Protein AF-A0A840NZR5-F1 (afdb_monomer)

Mean predicted aligned error: 13.44 Å

Secondary structure (DSSP, 8-state):
------------------S-------S------TT-EEEE---SSS-TTGGGGHHHHTT-EEEEEEEEGGGTEEEEEE---HHHHHHHTSSEEEEEGGGEEE----

Sequence (106 aa):
MTEAKADGVVSHQEGSQAGRSASLGAPGLGTPGAGDAVVVVRLLHSHSRLHMYADVLLGMTGRVERLMRGGHYALVSLNAGDAERRILGGARLVLHVEDLRVRKLP

Nearest PDB structures (foldseek):
  2xhc-assembly1_A  TM=7.904E-01  e=1.023E-01  Thermotoga maritima
  2k4y-assembly1_A  TM=5.569E-01  e=2.785E-02  Clostridium acetobutylicum
  2k5l-assembly1_A  TM=5.648E-01  e=6.633E-02  Acetivibrio thermocellus ATCC 27405
  8cvm-assembly1_t  TM=6.361E-01  e=7.436E-01  Cutibacterium acnes
  3gq4-assembly1_A  TM=3.207E-01  e=1.299E+00  Geobacillus stearothermophilus

Solvent-accessible surface area (backbone atoms only — not comparable to full-atom values): 6752 Å² total; per-residue (Å²): 135,88,85,84,82,82,89,81,89,80,89,88,88,85,78,89,84,90,80,82,78,72,86,73,72,89,77,86,79,63,81,74,46,63,70,34,39,29,30,29,76,52,58,86,77,34,57,87,72,56,49,81,43,39,86,74,45,49,69,38,40,33,32,26,68,38,66,35,84,95,59,55,28,27,38,29,41,41,76,57,55,75,71,54,22,64,74,67,77,42,44,71,43,74,37,28,42,87,24,44,40,61,49,83,76,132

Foldseek 3Di:
DDDDDDDDDDDDDDDDDDDDPPDPDDDDQPQAAAFFKKAQAAQPPFDPVCNVCRVVRHRWIWGFHHAPDVRQKTFTQTPDDPVSCVVVVHRTDIGGSVRMTGDPDD

Structure (mmCIF, N/CA/C/O backbone):
data_AF-A0A840NZR5-F1
#
_entry.id   AF-A0A840NZR5-F1
#
loop_
_atom_site.group_PDB
_atom_site.id
_atom_site.type_symbol
_atom_site.label_atom_id
_atom_site.label_alt_id
_atom_site.label_comp_id
_atom_site.label_asym_id
_atom_site.label_entity_id
_atom_site.label_seq_id
_atom_site.pdbx_PDB_ins_code
_atom_site.Cartn_x
_atom_site.Cartn_y
_atom_site.Cartn_z
_atom_site.occupancy
_atom_site.B_iso_or_equiv
_atom_site.auth_seq_id
_atom_site.auth_comp_id
_atom_site.auth_asym_id
_atom_site.auth_atom_id
_atom_site.pdbx_PDB_model_num
ATOM 1 N N . MET A 1 1 ? -33.299 47.501 -35.644 1.00 39.50 1 MET A N 1
ATOM 2 C CA . MET A 1 1 ? -33.364 47.162 -34.207 1.00 39.50 1 MET A CA 1
ATOM 3 C C . MET A 1 1 ? -32.265 46.154 -33.937 1.00 39.50 1 MET A C 1
ATOM 5 O O . MET A 1 1 ? -32.040 45.289 -34.767 1.00 39.50 1 MET A O 1
ATOM 9 N N . THR A 1 2 ? -31.504 46.397 -32.881 1.00 38.19 2 THR A N 1
ATOM 10 C CA . THR A 1 2 ? -30.129 45.945 -32.639 1.00 38.19 2 THR A CA 1
ATOM 11 C C . THR A 1 2 ? -30.041 44.451 -32.315 1.00 38.19 2 THR A C 1
ATOM 13 O O . THR A 1 2 ? -30.621 44.02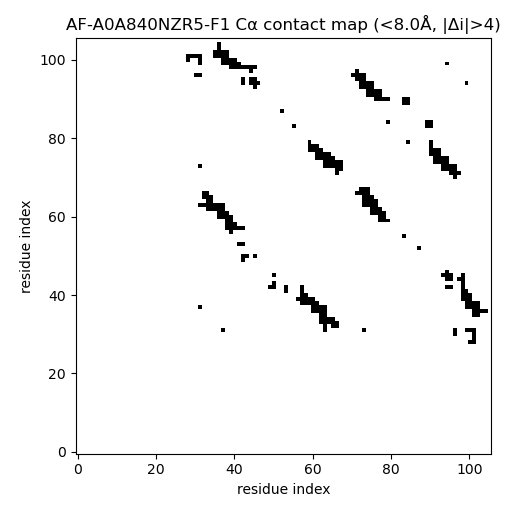0 -31.324 1.00 38.19 2 THR A O 1
ATOM 16 N N . GLU A 1 3 ? -29.271 43.679 -33.086 1.00 38.34 3 GLU A N 1
ATOM 17 C CA . GLU A 1 3 ? -28.753 42.383 -32.637 1.00 38.34 3 GLU A CA 1
ATOM 18 C C . GLU A 1 3 ? -27.317 42.572 -32.149 1.00 38.34 3 GLU A C 1
ATOM 20 O O . GLU A 1 3 ? -26.411 42.893 -32.913 1.00 38.34 3 GLU A O 1
ATOM 25 N N . ALA A 1 4 ? -27.128 42.386 -30.846 1.00 44.94 4 ALA A N 1
ATOM 26 C CA . ALA A 1 4 ? -25.843 42.063 -30.258 1.00 44.94 4 ALA A CA 1
ATOM 27 C C . ALA A 1 4 ? -25.889 40.576 -29.897 1.00 44.94 4 ALA A C 1
ATOM 29 O O . ALA A 1 4 ? -26.761 40.159 -29.131 1.00 44.94 4 ALA A O 1
ATOM 30 N N . LYS A 1 5 ? -24.955 39.772 -30.409 1.00 41.81 5 LYS A N 1
ATOM 31 C CA . LYS A 1 5 ? -24.664 38.471 -29.806 1.00 41.81 5 LYS A CA 1
ATOM 32 C C . LYS A 1 5 ? -23.175 38.176 -29.899 1.00 41.81 5 LYS A C 1
ATOM 34 O O . LYS A 1 5 ? -22.576 38.248 -30.964 1.00 41.81 5 LYS A O 1
ATOM 39 N N . ALA A 1 6 ? -22.622 37.957 -28.716 1.00 45.09 6 ALA A N 1
ATOM 40 C CA . ALA A 1 6 ? -21.213 37.864 -28.406 1.00 45.09 6 ALA A CA 1
ATOM 41 C C . ALA A 1 6 ? -20.546 36.596 -28.957 1.00 45.09 6 ALA A C 1
ATOM 43 O O . ALA A 1 6 ? -21.177 35.544 -29.072 1.00 45.09 6 ALA A O 1
ATOM 44 N N . ASP A 1 7 ? -19.247 36.744 -29.209 1.00 46.00 7 ASP A N 1
ATOM 45 C CA . ASP A 1 7 ? -18.232 35.701 -29.344 1.00 46.00 7 ASP A CA 1
ATOM 46 C C . ASP A 1 7 ? -18.264 34.663 -28.212 1.00 46.00 7 ASP A C 1
ATOM 48 O O . ASP A 1 7 ? -18.528 34.982 -27.050 1.00 46.00 7 ASP A O 1
ATOM 52 N N . GLY A 1 8 ? -17.893 33.426 -28.547 1.00 39.19 8 GLY A N 1
ATOM 53 C CA . GLY A 1 8 ? -17.692 32.351 -27.579 1.00 39.19 8 GLY A CA 1
ATOM 54 C C . GLY A 1 8 ? -17.275 31.038 -28.235 1.00 39.19 8 GLY A C 1
ATOM 55 O O . GLY A 1 8 ? -18.103 30.171 -28.491 1.00 39.19 8 GLY A O 1
ATOM 56 N N . VAL A 1 9 ? -15.978 30.913 -28.514 1.00 46.31 9 VAL A N 1
ATOM 57 C CA . VAL A 1 9 ? -15.282 29.693 -2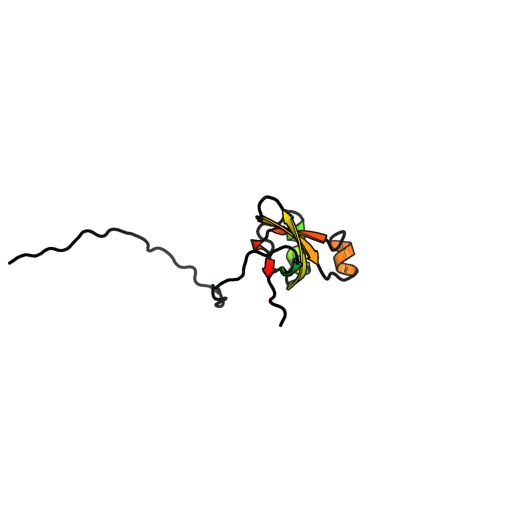8.959 1.00 46.31 9 VAL A CA 1
ATOM 58 C C . VAL A 1 9 ? -15.363 28.596 -27.882 1.00 46.31 9 VAL A C 1
ATOM 60 O O . VAL A 1 9 ? -15.335 28.919 -26.697 1.00 46.31 9 VAL A O 1
ATOM 63 N N . VAL A 1 10 ? -15.411 27.315 -28.285 1.00 36.84 10 VAL A N 1
ATOM 64 C CA . VAL A 1 10 ? -14.471 26.228 -27.897 1.00 36.84 10 VAL A CA 1
ATOM 65 C C . VAL A 1 10 ? -15.003 24.861 -28.368 1.00 36.84 10 VAL A C 1
ATOM 67 O O . VAL A 1 10 ? -16.085 24.419 -27.989 1.00 36.84 10 VAL A O 1
ATOM 70 N N . SER A 1 11 ? -14.196 24.205 -29.212 1.00 43.19 11 SER A N 1
ATOM 71 C CA . SER A 1 11 ? -14.266 22.789 -29.600 1.00 43.19 11 SER A CA 1
ATOM 72 C C . SER A 1 11 ? -14.247 21.867 -28.390 1.00 43.19 11 SER A C 1
ATOM 74 O O . SER A 1 11 ? -13.565 22.197 -27.440 1.00 43.19 11 SER A O 1
ATOM 76 N N . HIS A 1 12 ? -14.877 20.693 -28.469 1.00 41.03 12 HIS A N 1
ATOM 77 C CA . HIS A 1 12 ? -14.331 19.390 -28.041 1.00 41.03 12 HIS A CA 1
ATOM 78 C C . HIS A 1 12 ? -15.427 18.333 -28.236 1.00 41.03 12 HIS A C 1
ATOM 80 O O . HIS A 1 12 ? -16.297 18.168 -27.384 1.00 41.03 12 HIS A O 1
ATOM 86 N N . GLN A 1 13 ? -15.395 17.599 -29.349 1.00 43.28 13 GLN A N 1
ATOM 87 C CA . GLN A 1 13 ? -16.196 16.385 -29.480 1.00 43.28 13 GLN A CA 1
ATOM 88 C C . GLN A 1 13 ? -15.527 15.415 -30.452 1.00 43.28 13 GLN A C 1
ATOM 90 O O . GLN A 1 13 ? -15.557 15.642 -31.650 1.00 43.28 13 GLN A O 1
ATOM 95 N N . GLU A 1 14 ? -14.881 14.392 -29.892 1.00 42.59 14 GLU A N 1
ATOM 96 C CA . GLU A 1 14 ? -14.624 13.044 -30.429 1.00 42.59 14 GLU A CA 1
ATOM 97 C C . GLU A 1 14 ? -13.603 12.386 -29.476 1.00 42.59 14 GLU A C 1
ATOM 99 O O . GLU A 1 14 ? -12.604 12.998 -29.123 1.00 42.59 14 GLU A O 1
ATOM 104 N N . GLY A 1 15 ? -13.780 11.189 -28.930 1.00 33.53 15 GLY A N 1
ATOM 105 C CA . GLY A 1 15 ? -14.798 10.180 -29.138 1.00 33.53 15 GLY A CA 1
ATOM 106 C C . GLY A 1 15 ? -14.763 9.154 -27.999 1.00 33.53 15 GLY A C 1
ATOM 107 O O . GLY A 1 15 ? -13.759 8.951 -27.321 1.00 33.53 15 GLY A O 1
ATOM 108 N N . SER A 1 16 ? -15.932 8.565 -27.787 1.00 45.38 16 SER A N 1
ATOM 109 C CA . SER A 1 16 ? -16.257 7.306 -27.122 1.00 45.38 16 SER A CA 1
ATOM 110 C C . SER A 1 16 ? -15.113 6.365 -26.718 1.00 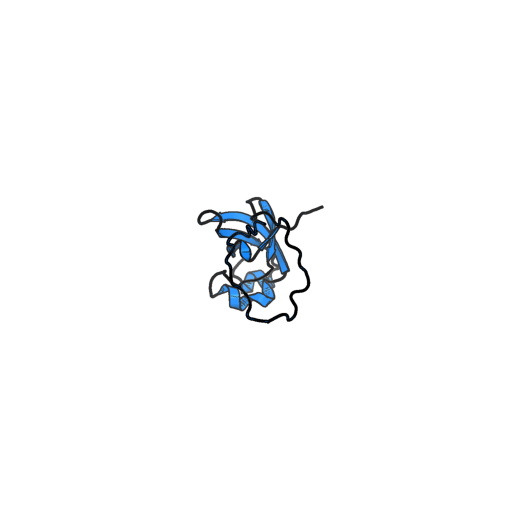45.38 16 SER A C 1
ATOM 112 O O . SER A 1 16 ? -14.511 5.714 -27.564 1.00 45.38 16 SER A O 1
ATOM 114 N N . GLN A 1 17 ? -15.011 6.101 -25.411 1.00 38.41 17 GLN A N 1
ATOM 115 C CA . GLN A 1 17 ? -14.885 4.729 -24.904 1.00 38.41 17 GLN A CA 1
ATOM 116 C C . GLN A 1 17 ? -15.502 4.623 -23.500 1.00 38.41 17 GLN A C 1
ATOM 118 O O . GLN A 1 17 ? -14.825 4.542 -22.479 1.00 38.41 17 GLN A O 1
ATOM 123 N N . ALA A 1 18 ? -16.835 4.638 -23.449 1.00 45.38 18 ALA A N 1
ATOM 124 C CA . ALA A 1 18 ? -17.572 4.198 -22.275 1.00 45.38 18 ALA A CA 1
ATOM 125 C C . ALA A 1 18 ? -17.562 2.664 -22.243 1.00 45.38 18 ALA A C 1
ATOM 127 O O . ALA A 1 18 ? -18.133 2.008 -23.110 1.00 45.38 18 ALA A O 1
ATOM 128 N N . GLY A 1 19 ? -16.908 2.087 -21.240 1.00 36.97 19 GLY A N 1
ATOM 129 C CA . GLY A 1 19 ? -16.890 0.643 -21.049 1.00 36.97 19 GLY A CA 1
ATOM 130 C C . GLY A 1 19 ? -16.374 0.267 -19.670 1.00 36.97 19 GLY A C 1
ATOM 131 O O . GLY A 1 19 ? -15.232 -0.149 -19.541 1.00 36.97 19 GLY A O 1
ATOM 132 N N . ARG A 1 20 ? -17.246 0.377 -18.656 1.00 36.19 20 ARG A N 1
ATOM 133 C CA . ARG A 1 20 ? -17.041 -0.064 -17.257 1.00 36.19 20 ARG A CA 1
ATOM 134 C C . ARG A 1 20 ? -16.169 0.829 -16.367 1.00 36.19 20 ARG A C 1
ATOM 136 O O . ARG A 1 20 ? -15.391 0.341 -15.557 1.00 36.19 20 ARG A O 1
ATOM 143 N N . SER A 1 21 ? -16.394 2.136 -16.391 1.00 36.53 21 SER A N 1
ATOM 144 C CA . SER A 1 21 ? -16.150 2.950 -15.196 1.00 36.53 21 SER A CA 1
ATOM 145 C C . SER A 1 21 ? -17.406 2.885 -14.339 1.00 36.53 21 SER A C 1
ATOM 147 O O . SE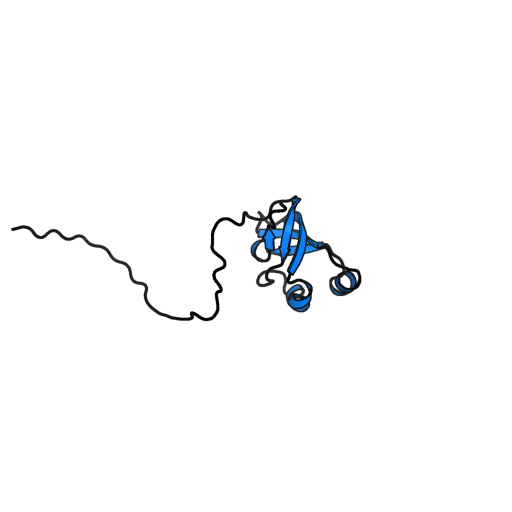R A 1 21 ? -18.297 3.720 -14.458 1.00 36.53 21 SER A O 1
ATOM 149 N N . ALA A 1 22 ? -17.516 1.834 -13.521 1.00 35.41 22 ALA A N 1
ATOM 150 C CA . ALA A 1 22 ? -18.455 1.857 -12.412 1.00 35.41 22 ALA A CA 1
ATOM 151 C C . ALA A 1 22 ? -18.138 3.109 -11.591 1.00 35.41 22 ALA A C 1
ATOM 153 O O . ALA A 1 22 ? -17.002 3.296 -11.152 1.00 35.41 22 ALA A O 1
ATOM 154 N N . SER A 1 23 ? -19.132 3.981 -11.489 1.00 38.62 23 SER A N 1
ATOM 155 C CA . SER A 1 23 ? -19.139 5.259 -10.799 1.00 38.62 23 SER A CA 1
ATOM 156 C C . SER A 1 23 ? -18.465 5.180 -9.426 1.00 38.62 23 SER A C 1
ATOM 158 O O . SER A 1 23 ? -19.106 4.932 -8.411 1.00 38.62 23 SER A O 1
ATOM 160 N N . LEU A 1 24 ? -17.156 5.412 -9.377 1.00 36.97 24 LEU A N 1
ATOM 161 C CA . LEU A 1 24 ? -16.447 5.778 -8.160 1.00 36.97 24 LEU A CA 1
ATOM 162 C C . LEU A 1 24 ? -16.384 7.295 -8.189 1.00 36.97 24 LEU A C 1
ATOM 164 O O . LEU A 1 24 ? -15.485 7.871 -8.797 1.00 36.97 24 LEU A O 1
ATOM 168 N N . GLY A 1 25 ? -17.417 7.914 -7.618 1.00 31.30 25 GLY A N 1
ATOM 169 C CA . GLY A 1 25 ? -17.554 9.360 -7.561 1.00 31.30 25 GLY A CA 1
ATOM 170 C C . GLY A 1 25 ? -16.256 10.023 -7.110 1.00 31.30 25 GLY A C 1
ATOM 171 O O . GLY A 1 25 ? -15.680 9.659 -6.086 1.00 31.30 25 GLY A O 1
ATOM 172 N N . ALA A 1 26 ? -15.811 11.018 -7.871 1.00 51.12 26 ALA A N 1
ATOM 173 C CA . ALA A 1 26 ? -15.011 12.083 -7.296 1.00 51.12 26 ALA A CA 1
ATOM 174 C C . ALA A 1 26 ? -15.946 12.831 -6.334 1.00 51.12 26 ALA A C 1
ATOM 176 O O . ALA A 1 26 ? -16.952 13.387 -6.780 1.00 51.12 26 ALA A O 1
ATOM 177 N N . PRO A 1 27 ? -15.713 12.727 -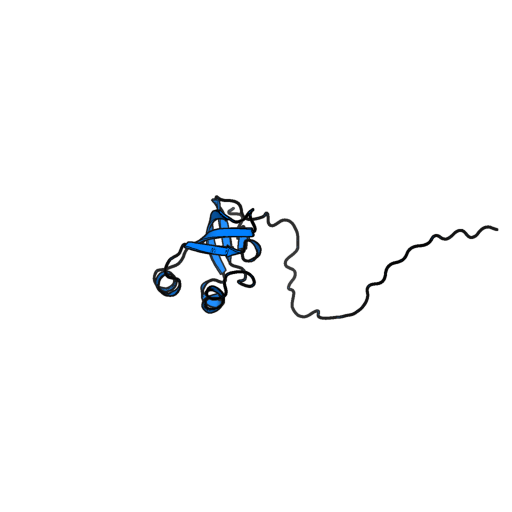5.015 1.00 36.41 27 PRO A N 1
ATOM 178 C CA . PRO A 1 27 ? -15.071 13.855 -4.343 1.00 36.41 27 PRO A CA 1
ATOM 179 C C . PRO A 1 27 ? -14.164 13.447 -3.158 1.00 36.41 27 PRO A C 1
ATOM 181 O O . PRO A 1 27 ? -14.574 12.735 -2.246 1.00 36.41 27 PRO A O 1
ATOM 184 N N . GLY A 1 28 ? -12.935 13.976 -3.121 1.00 40.00 28 GLY A N 1
ATOM 185 C CA . GLY A 1 28 ? -12.188 14.171 -1.868 1.00 40.00 28 GLY A CA 1
ATOM 186 C C . GLY A 1 28 ? -11.586 12.934 -1.188 1.00 40.00 28 GLY A C 1
ATOM 187 O O . GLY A 1 28 ? -11.807 12.716 0.003 1.00 40.00 28 GLY A O 1
ATOM 188 N N . LEU A 1 29 ? -10.764 12.153 -1.890 1.00 45.69 29 LEU A N 1
ATOM 189 C CA . LEU A 1 29 ? -9.783 11.284 -1.231 1.00 45.69 29 LEU A CA 1
ATOM 190 C C . LEU A 1 29 ? -8.500 12.100 -1.079 1.00 45.69 29 LEU A C 1
ATOM 192 O O . LEU A 1 29 ? -7.764 12.268 -2.047 1.00 45.69 29 LEU A O 1
ATOM 196 N N . GLY A 1 30 ? -8.298 12.687 0.103 1.00 53.97 30 GLY A N 1
ATOM 197 C CA . GLY A 1 30 ? -7.104 13.477 0.400 1.00 53.97 30 GLY A CA 1
ATOM 198 C C . GLY A 1 30 ? -5.836 12.697 0.067 1.00 53.97 30 GLY A C 1
ATOM 199 O O . GLY A 1 30 ? -5.807 11.474 0.215 1.00 53.97 30 GLY A O 1
ATOM 200 N N . THR A 1 31 ? -4.814 13.401 -0.415 1.00 68.38 31 THR A N 1
ATOM 201 C CA . THR A 1 31 ? -3.471 12.855 -0.613 1.00 68.38 31 THR A CA 1
ATOM 202 C C . THR A 1 31 ? -3.056 12.128 0.670 1.00 68.38 31 THR A C 1
ATOM 204 O O . THR A 1 31 ? -3.012 12.792 1.707 1.00 68.38 31 THR A O 1
ATOM 207 N N . PRO A 1 32 ? -2.803 10.803 0.638 1.00 75.50 32 PRO A N 1
ATOM 208 C CA . PRO A 1 32 ? -2.353 10.058 1.802 1.00 75.50 32 PRO A CA 1
ATOM 209 C C . PRO A 1 32 ? -1.255 10.804 2.558 1.00 75.50 32 PRO A C 1
ATOM 211 O O . PRO A 1 32 ? -0.223 11.138 1.985 1.00 75.50 32 PRO A O 1
ATOM 214 N N . GLY A 1 33 ? -1.494 11.086 3.832 1.00 82.88 33 GLY A N 1
ATOM 215 C CA . GLY A 1 33 ? -0.541 11.663 4.766 1.00 82.88 33 GLY A CA 1
ATOM 216 C C . GLY A 1 33 ? 0.187 10.585 5.562 1.00 82.88 33 GLY A C 1
ATOM 217 O O . GLY A 1 33 ? -0.239 9.434 5.633 1.00 82.88 33 GLY A O 1
ATOM 218 N N . ALA A 1 34 ? 1.302 10.950 6.196 1.00 85.31 34 ALA A N 1
ATOM 219 C CA . ALA A 1 34 ? 1.955 10.055 7.148 1.00 85.31 34 ALA A CA 1
ATOM 220 C C . ALA A 1 34 ? 0.997 9.715 8.304 1.00 85.31 34 ALA A C 1
ATOM 222 O O . ALA A 1 34 ? 0.409 10.607 8.908 1.00 85.31 34 ALA A O 1
ATOM 223 N N . GLY A 1 35 ? 0.858 8.427 8.613 1.00 87.19 35 GLY A N 1
ATOM 224 C CA . GLY A 1 35 ? -0.080 7.908 9.609 1.00 87.19 35 GLY A CA 1
ATOM 225 C C . GLY A 1 35 ? -1.414 7.427 9.035 1.00 87.19 35 GLY A C 1
ATOM 226 O O . GLY A 1 35 ? -2.105 6.658 9.712 1.00 87.19 35 GLY A O 1
ATOM 227 N N . ASP A 1 36 ? -1.748 7.785 7.793 1.00 89.56 36 ASP A N 1
ATOM 228 C CA . ASP A 1 36 ? -3.021 7.401 7.187 1.00 89.56 36 ASP A CA 1
ATOM 229 C C . ASP A 1 36 ? -3.090 5.900 6.919 1.00 89.56 36 ASP A C 1
ATOM 231 O O . ASP A 1 36 ? -2.156 5.285 6.391 1.00 89.56 36 ASP A O 1
ATOM 235 N N . ALA A 1 37 ? -4.236 5.307 7.253 1.00 91.38 37 ALA A N 1
ATOM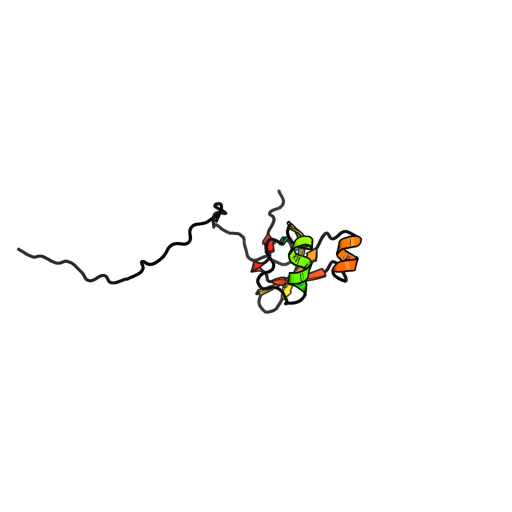 236 C CA . ALA A 1 37 ? -4.574 3.968 6.803 1.00 91.38 37 ALA A CA 1
ATOM 237 C C . ALA A 1 37 ? -4.905 4.014 5.308 1.00 91.38 37 ALA A C 1
ATOM 239 O O . ALA A 1 37 ? -5.708 4.834 4.866 1.00 91.38 37 ALA A O 1
ATOM 240 N N . VAL A 1 38 ? -4.306 3.121 4.527 1.00 91.69 38 VAL A N 1
ATOM 241 C CA . VAL A 1 38 ? -4.457 3.084 3.069 1.00 91.69 38 VAL A CA 1
ATOM 242 C C . VAL A 1 38 ? -4.789 1.687 2.571 1.00 91.69 38 VAL A C 1
ATOM 244 O O . VAL A 1 38 ? -4.546 0.688 3.248 1.00 91.69 38 VAL A O 1
ATOM 247 N N . VAL A 1 39 ? -5.339 1.628 1.366 1.00 91.81 39 VAL A N 1
ATOM 248 C CA . VAL A 1 39 ? -5.494 0.415 0.568 1.00 91.81 39 VAL A CA 1
ATOM 249 C C . VAL A 1 39 ? -4.849 0.629 -0.798 1.00 91.81 39 VAL A C 1
ATOM 251 O O . VAL A 1 39 ? -4.978 1.705 -1.386 1.00 91.81 39 VAL A O 1
ATOM 254 N N . VAL A 1 40 ? -4.143 -0.382 -1.297 1.00 89.00 40 VAL A N 1
ATOM 255 C CA . VAL A 1 40 ? -3.583 -0.381 -2.652 1.00 89.00 40 VAL A CA 1
ATOM 256 C C . VAL A 1 40 ? -4.713 -0.671 -3.635 1.00 89.00 40 VAL A C 1
ATOM 258 O O . VAL A 1 40 ? -5.391 -1.688 -3.516 1.00 89.00 40 VAL A O 1
ATOM 261 N N . VAL A 1 41 ? -4.947 0.217 -4.598 1.00 88.19 41 VAL A N 1
ATOM 262 C CA . VAL A 1 41 ? -6.083 0.097 -5.538 1.00 88.19 41 VAL A CA 1
ATOM 263 C C . VAL A 1 41 ? -5.671 -0.058 -6.993 1.00 88.19 41 VAL A C 1
ATOM 265 O O . VAL A 1 41 ? -6.519 -0.313 -7.844 1.00 88.19 41 VAL A O 1
ATOM 268 N N . ARG A 1 42 ? -4.386 0.130 -7.288 1.00 86.31 42 ARG A N 1
ATOM 269 C CA . ARG A 1 42 ? -3.756 -0.068 -8.599 1.00 86.31 42 ARG A CA 1
ATOM 270 C C . ARG A 1 42 ? -2.239 -0.028 -8.427 1.00 86.31 42 ARG A C 1
ATOM 272 O O . ARG A 1 42 ? -1.772 0.368 -7.370 1.00 86.31 42 ARG A O 1
ATOM 279 N N . LEU A 1 43 ? -1.484 -0.414 -9.452 1.00 83.19 43 LEU A N 1
ATOM 280 C CA . LEU A 1 43 ? -0.023 -0.265 -9.519 1.00 83.19 43 LEU A CA 1
ATOM 281 C C . LEU A 1 43 ? 0.379 0.210 -10.917 1.00 83.19 43 LEU A C 1
ATOM 283 O O . LEU A 1 43 ? 1.072 -0.493 -11.649 1.00 83.19 43 LEU A O 1
ATOM 287 N N . LEU A 1 44 ? -0.133 1.371 -11.325 1.00 74.12 44 LEU A N 1
ATOM 288 C CA . LEU A 1 44 ? 0.141 1.906 -12.664 1.00 74.12 44 LEU A CA 1
ATOM 289 C C . LEU A 1 44 ? 1.455 2.691 -12.700 1.00 74.12 44 LEU A C 1
ATOM 291 O O . LEU A 1 44 ? 2.130 2.709 -13.725 1.00 74.12 44 LEU A O 1
ATOM 295 N N . HIS A 1 45 ? 1.815 3.326 -11.582 1.00 69.69 45 HIS A N 1
ATOM 296 C CA . HIS A 1 45 ? 2.914 4.296 -11.519 1.00 69.69 45 HIS A CA 1
ATOM 297 C C . HIS A 1 45 ? 4.050 3.872 -10.579 1.00 69.69 45 HIS A C 1
ATOM 299 O O . HIS A 1 45 ? 5.117 4.492 -10.551 1.00 69.69 45 HIS A O 1
ATOM 305 N N . SER A 1 46 ? 3.838 2.819 -9.789 1.00 66.25 46 SER A N 1
ATOM 306 C CA . SER A 1 46 ? 4.870 2.219 -8.945 1.00 66.25 46 SER A CA 1
ATOM 307 C C . SER A 1 46 ? 5.915 1.460 -9.777 1.00 66.25 46 SER A C 1
ATOM 309 O O . SER A 1 46 ? 5.644 1.004 -10.884 1.00 66.25 46 SER A O 1
ATOM 311 N N . HIS A 1 47 ? 7.136 1.344 -9.240 1.00 65.31 47 HIS A N 1
ATOM 312 C CA . HIS A 1 47 ? 8.309 0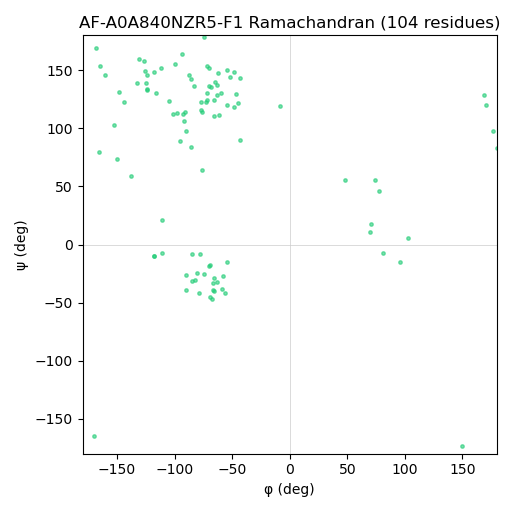.780 -9.921 1.00 65.31 47 HIS A CA 1
ATOM 313 C C . HIS A 1 47 ? 8.020 -0.503 -10.720 1.00 65.31 47 HIS A C 1
ATOM 315 O O . HIS A 1 47 ? 7.329 -1.406 -10.249 1.00 65.31 47 HIS A O 1
ATOM 321 N N . SER A 1 48 ? 8.689 -0.635 -11.867 1.00 59.88 48 SER A N 1
ATOM 322 C CA . SER A 1 48 ? 8.523 -1.714 -12.852 1.00 59.88 48 SER A CA 1
ATOM 323 C C . SER A 1 48 ? 8.668 -3.146 -12.325 1.00 59.88 48 SER A C 1
ATOM 325 O O . SER A 1 48 ? 8.262 -4.078 -12.996 1.00 59.88 48 SER A O 1
ATOM 327 N N . ARG A 1 49 ? 9.213 -3.385 -11.129 1.00 72.81 49 ARG A N 1
ATOM 328 C CA . ARG A 1 49 ? 9.232 -4.744 -10.553 1.00 72.81 49 ARG A CA 1
ATOM 329 C C . ARG A 1 49 ? 8.010 -5.065 -9.696 1.00 72.81 49 ARG A C 1
ATOM 331 O O . ARG A 1 49 ? 7.648 -6.230 -9.596 1.00 72.81 49 ARG A O 1
ATOM 338 N N . LEU A 1 50 ? 7.359 -4.058 -9.111 1.00 76.75 50 LEU A N 1
ATOM 339 C CA . LEU A 1 50 ? 6.181 -4.263 -8.264 1.00 76.75 50 LEU A CA 1
ATOM 340 C C . LEU A 1 50 ? 4.933 -4.598 -9.080 1.00 76.75 50 LEU A C 1
ATOM 342 O O . LEU A 1 50 ? 4.065 -5.300 -8.573 1.00 76.75 50 LEU A O 1
ATOM 346 N N . HIS A 1 51 ? 4.874 -4.188 -10.353 1.00 76.31 51 HIS A N 1
ATOM 347 C CA . HIS A 1 51 ? 3.760 -4.543 -11.236 1.00 76.31 51 HIS A CA 1
ATOM 348 C C . HIS A 1 51 ? 3.580 -6.065 -11.380 1.00 76.31 51 HIS A C 1
ATOM 350 O O . HIS A 1 51 ? 2.475 -6.528 -11.627 1.00 76.31 51 HIS A O 1
ATOM 356 N N . MET A 1 52 ? 4.652 -6.860 -11.211 1.00 81.44 52 MET A N 1
ATOM 357 C CA . MET A 1 52 ? 4.598 -8.326 -11.333 1.00 81.44 52 MET A CA 1
ATOM 358 C C . MET A 1 52 ? 3.829 -8.960 -10.172 1.00 81.44 52 MET A C 1
ATOM 360 O O . MET A 1 52 ? 3.383 -10.095 -10.276 1.00 81.44 52 MET A O 1
ATOM 364 N N . TYR A 1 53 ? 3.664 -8.213 -9.082 1.00 84.69 53 TYR A N 1
ATOM 365 C CA . TYR A 1 53 ? 2.955 -8.626 -7.881 1.00 84.69 53 TYR A CA 1
ATOM 366 C C . TYR A 1 53 ? 1.646 -7.852 -7.710 1.00 84.69 53 TYR A C 1
ATOM 368 O O . TYR A 1 53 ? 1.135 -7.760 -6.596 1.00 84.69 53 TYR A O 1
ATOM 376 N N . ALA A 1 54 ? 1.100 -7.278 -8.789 1.00 83.25 54 ALA A N 1
ATOM 377 C CA . ALA A 1 54 ? -0.135 -6.501 -8.731 1.00 83.25 54 ALA A CA 1
ATOM 378 C C . ALA A 1 54 ? -1.296 -7.296 -8.135 1.00 83.25 54 ALA A C 1
ATOM 380 O O . ALA A 1 54 ? -1.985 -6.771 -7.269 1.00 83.25 54 ALA A O 1
ATOM 381 N N . ASP A 1 55 ? -1.438 -8.567 -8.503 1.00 85.81 55 ASP A N 1
ATOM 382 C CA . ASP A 1 55 ? -2.501 -9.431 -7.978 1.00 85.81 55 ASP A CA 1
ATOM 383 C C . ASP A 1 55 ? -2.355 -9.713 -6.477 1.00 85.81 55 ASP A C 1
ATOM 385 O O . ASP A 1 55 ? -3.347 -9.909 -5.782 1.00 85.81 55 ASP A O 1
ATOM 389 N N . VAL A 1 56 ? -1.121 -9.699 -5.962 1.00 86.88 56 VAL A N 1
ATOM 390 C CA . VAL A 1 56 ? -0.837 -9.870 -4.529 1.00 86.88 56 VAL A CA 1
ATOM 391 C C . VAL A 1 56 ? -1.104 -8.572 -3.773 1.00 86.88 56 VAL A C 1
ATOM 393 O O . VAL A 1 56 ? -1.642 -8.590 -2.673 1.00 86.88 56 VAL A O 1
ATOM 396 N N . LEU A 1 57 ? -0.708 -7.440 -4.357 1.00 87.31 57 LEU A N 1
ATOM 397 C CA . LEU A 1 57 ? -0.730 -6.132 -3.711 1.00 87.31 57 LEU A CA 1
ATOM 398 C C . LEU A 1 57 ? -2.100 -5.459 -3.765 1.00 87.31 57 LEU A C 1
ATOM 400 O O . LEU A 1 57 ? -2.438 -4.693 -2.865 1.00 87.31 57 LEU A O 1
ATOM 404 N N . LEU A 1 58 ? -2.891 -5.712 -4.804 1.00 89.25 58 LEU A N 1
ATOM 405 C CA . LEU A 1 58 ? -4.188 -5.080 -4.995 1.00 89.25 58 LEU A CA 1
ATOM 406 C C . LEU A 1 58 ? -5.155 -5.463 -3.867 1.00 89.25 58 LEU A C 1
ATOM 408 O O . LEU A 1 58 ? -5.350 -6.629 -3.547 1.00 89.25 58 LEU A O 1
ATOM 412 N N . GLY A 1 59 ? -5.777 -4.461 -3.249 1.00 88.56 59 GLY A N 1
ATOM 413 C CA . GLY A 1 59 ? -6.659 -4.644 -2.098 1.00 88.56 59 GLY A CA 1
ATOM 414 C C . GLY A 1 59 ? -5.925 -4.800 -0.763 1.00 88.56 59 GLY A C 1
ATOM 415 O O . GLY A 1 59 ? -6.577 -4.751 0.284 1.00 88.56 59 GLY A O 1
ATOM 416 N N . MET A 1 60 ? -4.589 -4.909 -0.756 1.00 90.69 60 MET A N 1
ATOM 417 C CA . MET A 1 60 ? -3.834 -4.932 0.493 1.00 90.69 60 MET A CA 1
ATOM 418 C C . MET A 1 60 ? -3.997 -3.619 1.242 1.00 90.69 60 MET A C 1
ATOM 420 O O . MET A 1 60 ? -3.940 -2.524 0.678 1.00 90.69 60 MET A O 1
ATOM 424 N N . THR A 1 61 ? -4.176 -3.748 2.550 1.00 92.62 61 THR A N 1
ATOM 425 C CA . THR A 1 61 ? -4.313 -2.612 3.458 1.00 92.62 61 THR A CA 1
ATOM 426 C C . THR A 1 61 ? -2.994 -2.351 4.157 1.00 92.62 61 THR A C 1
ATOM 428 O O . THR A 1 61 ? -2.180 -3.256 4.316 1.00 92.62 61 THR A O 1
ATOM 431 N N . GLY A 1 62 ? -2.776 -1.122 4.595 1.00 92.94 62 GLY A N 1
ATOM 432 C CA . GLY A 1 62 ? -1.562 -0.751 5.298 1.00 92.94 62 GLY A CA 1
ATOM 433 C C . GLY A 1 62 ? -1.653 0.634 5.902 1.00 92.94 62 GLY A C 1
ATOM 434 O O . GLY A 1 62 ? -2.734 1.218 6.011 1.00 92.94 62 GLY A O 1
ATOM 435 N N . ARG A 1 63 ? -0.497 1.168 6.278 1.00 93.62 63 ARG A N 1
ATOM 436 C CA . ARG A 1 63 ? -0.357 2.529 6.784 1.00 93.62 63 ARG A CA 1
ATOM 437 C C . ARG A 1 63 ? 0.797 3.238 6.091 1.00 93.62 63 ARG A C 1
ATOM 439 O O . ARG A 1 63 ? 1.861 2.653 5.890 1.00 93.62 63 ARG A O 1
ATOM 446 N N . VAL A 1 64 ? 0.590 4.505 5.750 1.00 91.81 64 VAL A N 1
ATOM 447 C CA . VAL A 1 64 ? 1.666 5.373 5.266 1.00 91.81 64 VAL A CA 1
ATOM 448 C C . VAL A 1 64 ? 2.582 5.704 6.434 1.00 91.81 64 VAL A C 1
ATOM 450 O O . VAL A 1 64 ? 2.148 6.241 7.448 1.00 91.81 64 VAL A O 1
ATOM 453 N N . GLU A 1 65 ? 3.865 5.416 6.294 1.00 92.38 65 GLU A N 1
ATOM 454 C CA . GLU A 1 65 ? 4.864 5.774 7.298 1.00 92.38 65 GLU A CA 1
ATOM 455 C C . GLU A 1 65 ? 5.455 7.157 7.032 1.00 92.38 65 GLU A C 1
ATOM 457 O O . GLU A 1 65 ? 5.714 7.921 7.961 1.00 92.38 65 GLU A O 1
ATOM 462 N N . ARG A 1 66 ? 5.689 7.484 5.756 1.00 91.44 66 ARG A N 1
ATOM 463 C CA . ARG A 1 66 ? 6.276 8.761 5.344 1.00 91.44 66 ARG A CA 1
ATOM 464 C C . ARG A 1 66 ? 5.991 9.058 3.874 1.00 91.44 66 ARG A C 1
ATOM 466 O O . ARG A 1 66 ? 6.027 8.154 3.043 1.00 91.44 66 ARG A O 1
ATOM 473 N N . LEU A 1 67 ? 5.815 10.339 3.555 1.00 89.06 67 LEU A N 1
ATOM 474 C CA . LEU A 1 67 ? 5.807 10.838 2.180 1.00 89.06 67 LEU A CA 1
ATOM 475 C C . LEU A 1 67 ? 7.216 11.144 1.668 1.00 89.06 67 LEU A C 1
ATOM 477 O O . LEU A 1 67 ? 8.078 11.645 2.387 1.00 89.06 67 LEU A O 1
ATOM 481 N N . MET A 1 68 ? 7.446 10.845 0.399 1.00 85.19 68 MET A N 1
ATOM 482 C CA . MET A 1 68 ? 8.730 10.965 -0.278 1.00 85.19 68 MET A CA 1
ATOM 483 C C . MET A 1 68 ? 8.576 11.800 -1.550 1.00 85.19 68 MET A C 1
ATOM 485 O O . MET A 1 68 ? 7.484 11.908 -2.110 1.00 85.19 68 MET A O 1
ATOM 489 N N . ARG A 1 69 ? 9.693 12.376 -2.018 1.00 83.06 69 ARG A N 1
ATOM 490 C CA . ARG A 1 69 ? 9.780 13.134 -3.281 1.00 83.06 69 ARG A CA 1
ATOM 491 C C . ARG A 1 69 ? 8.648 14.163 -3.433 1.00 83.06 69 ARG A C 1
ATOM 493 O O . ARG A 1 69 ? 7.880 14.097 -4.381 1.00 83.06 69 ARG A O 1
ATOM 500 N N . GLY A 1 70 ? 8.497 15.059 -2.458 1.00 80.00 70 GLY A N 1
ATOM 501 C CA . GLY A 1 70 ? 7.483 16.121 -2.511 1.00 80.00 70 GLY A CA 1
ATOM 502 C C . GLY A 1 70 ? 6.026 15.656 -2.371 1.00 80.00 70 GLY A C 1
ATOM 503 O O . GLY A 1 70 ? 5.131 16.459 -2.591 1.00 80.00 70 GLY A O 1
ATOM 504 N N . GLY A 1 71 ? 5.776 14.393 -2.001 1.00 81.69 71 GLY A N 1
ATOM 505 C CA . GLY A 1 71 ? 4.421 13.863 -1.796 1.00 81.69 71 GLY A CA 1
ATOM 506 C C . GLY A 1 71 ? 3.888 12.995 -2.935 1.00 81.69 71 GLY A C 1
ATOM 507 O O . GLY A 1 71 ? 2.746 12.562 -2.869 1.00 81.69 71 GLY A O 1
ATOM 508 N N . HIS A 1 72 ? 4.700 12.697 -3.952 1.00 85.00 72 HIS A N 1
ATOM 509 C CA . HIS A 1 72 ? 4.301 11.814 -5.056 1.00 85.00 72 HIS A CA 1
ATOM 510 C C . HIS A 1 72 ? 4.408 10.324 -4.712 1.00 85.00 72 HIS A C 1
ATOM 512 O O . HIS A 1 72 ? 3.716 9.490 -5.293 1.00 85.00 72 HIS A O 1
ATOM 518 N N . TYR A 1 73 ? 5.261 9.978 -3.747 1.00 87.75 73 TYR A N 1
ATOM 519 C CA . TYR A 1 73 ? 5.463 8.602 -3.304 1.00 87.75 73 TYR A CA 1
ATOM 520 C C . TYR A 1 73 ? 5.269 8.496 -1.799 1.00 87.75 73 TYR A C 1
ATOM 522 O O . TYR A 1 73 ? 5.573 9.425 -1.052 1.00 87.75 73 TYR A O 1
ATOM 530 N N . ALA A 1 74 ? 4.810 7.338 -1.354 1.00 89.44 74 ALA A N 1
ATOM 531 C CA . ALA A 1 74 ? 4.647 7.005 0.046 1.00 89.44 74 ALA A CA 1
ATOM 532 C C . ALA A 1 74 ? 5.429 5.731 0.356 1.00 89.44 74 ALA A C 1
ATOM 534 O O . ALA A 1 74 ? 5.321 4.736 -0.362 1.00 89.44 74 ALA A O 1
ATOM 535 N N . LEU A 1 75 ? 6.191 5.751 1.449 1.00 92.19 75 LEU A N 1
ATOM 536 C CA . LEU A 1 75 ? 6.615 4.518 2.096 1.00 92.19 75 LEU A CA 1
ATOM 537 C C . LEU A 1 75 ? 5.415 3.984 2.877 1.00 92.19 75 LEU A C 1
ATOM 539 O O . LEU A 1 75 ? 4.935 4.639 3.805 1.00 92.19 75 LEU A O 1
ATOM 543 N N . VAL A 1 76 ? 4.926 2.816 2.483 1.00 91.94 76 VAL A N 1
ATOM 544 C CA . VAL A 1 76 ? 3.749 2.171 3.058 1.00 91.94 76 VAL A CA 1
ATOM 545 C C . VAL A 1 76 ? 4.170 0.868 3.709 1.00 91.94 76 VAL A C 1
ATOM 547 O O . VAL A 1 76 ? 4.844 0.049 3.089 1.00 91.94 76 VAL A O 1
ATOM 550 N N . SER A 1 77 ? 3.738 0.665 4.947 1.00 93.75 77 SER A N 1
ATOM 551 C CA . SER A 1 77 ? 3.797 -0.635 5.605 1.00 93.75 77 SER A CA 1
ATOM 552 C C . SER A 1 77 ? 2.478 -1.357 5.373 1.00 93.75 77 SER A C 1
ATOM 554 O O . SER A 1 77 ? 1.429 -0.901 5.830 1.00 93.75 77 SER A O 1
ATOM 556 N N . LEU A 1 78 ? 2.514 -2.439 4.603 1.00 91.75 78 LEU A N 1
ATOM 557 C CA . LEU A 1 78 ? 1.354 -3.253 4.268 1.00 91.75 78 LEU A CA 1
ATOM 558 C C . LEU A 1 78 ? 1.120 -4.328 5.332 1.00 91.75 78 LEU A C 1
ATOM 560 O O . LEU A 1 78 ? 2.051 -4.923 5.872 1.00 91.75 78 LEU A O 1
ATOM 564 N N . ASN A 1 79 ? -0.146 -4.640 5.578 1.00 90.94 79 ASN A N 1
ATOM 565 C CA . ASN A 1 79 ? -0.587 -5.766 6.395 1.00 90.94 79 ASN A CA 1
ATOM 566 C C . ASN A 1 79 ? -0.442 -7.068 5.593 1.00 90.94 79 ASN A C 1
ATOM 568 O O . ASN A 1 79 ? -1.422 -7.714 5.236 1.00 90.94 79 ASN A O 1
ATOM 572 N N . ALA A 1 80 ? 0.801 -7.402 5.257 1.00 86.94 80 ALA A N 1
ATOM 573 C CA . ALA A 1 80 ? 1.176 -8.607 4.535 1.00 86.94 80 ALA A CA 1
ATOM 574 C C . ALA A 1 80 ? 1.309 -9.795 5.495 1.00 86.94 80 ALA A C 1
ATOM 576 O O . ALA A 1 80 ? 1.927 -9.646 6.561 1.00 86.94 80 ALA A O 1
ATOM 577 N N . GLY A 1 81 ? 0.785 -10.957 5.100 1.00 86.75 81 GLY A N 1
ATOM 578 C CA . GLY A 1 81 ? 1.074 -12.235 5.741 1.00 86.75 81 GLY A CA 1
ATOM 579 C C . GLY A 1 81 ? 2.476 -12.742 5.389 1.00 86.75 81 GLY A C 1
ATOM 580 O O . GLY A 1 81 ? 3.238 -12.105 4.655 1.00 86.75 81 GLY A O 1
ATOM 581 N N . ASP A 1 82 ? 2.857 -13.891 5.945 1.00 85.62 82 ASP A N 1
ATOM 582 C CA . ASP A 1 82 ? 4.215 -14.426 5.783 1.00 85.62 82 ASP A CA 1
ATOM 583 C C . ASP A 1 82 ? 4.526 -14.849 4.341 1.00 85.62 82 ASP A C 1
ATOM 585 O O . ASP A 1 82 ? 5.666 -14.712 3.888 1.00 85.62 82 ASP A O 1
ATOM 589 N N . ALA A 1 83 ? 3.525 -15.333 3.603 1.00 82.38 83 ALA A N 1
ATOM 590 C CA . ALA A 1 83 ? 3.680 -15.719 2.204 1.00 82.38 83 ALA A CA 1
ATOM 591 C C . ALA A 1 83 ? 3.952 -14.493 1.319 1.00 82.38 83 ALA A C 1
ATOM 593 O O . ALA A 1 83 ? 4.911 -14.482 0.547 1.00 82.38 83 ALA A O 1
ATOM 594 N N . GLU A 1 84 ? 3.173 -13.427 1.491 1.00 83.06 84 GLU A N 1
ATOM 595 C CA . GLU A 1 84 ? 3.321 -12.187 0.734 1.00 83.06 84 GLU A CA 1
ATOM 596 C C . GLU A 1 84 ? 4.648 -11.501 1.067 1.00 83.06 84 GLU A C 1
ATOM 598 O O . GLU A 1 84 ? 5.355 -11.052 0.167 1.00 83.06 84 GLU A O 1
ATOM 603 N N . ARG A 1 85 ? 5.057 -11.493 2.343 1.00 85.19 85 ARG A N 1
ATOM 604 C CA . ARG A 1 85 ? 6.359 -10.941 2.759 1.00 85.19 85 ARG A CA 1
ATOM 605 C C . ARG A 1 85 ? 7.535 -11.639 2.084 1.00 85.19 85 ARG A C 1
ATOM 607 O O . ARG A 1 85 ? 8.502 -10.969 1.732 1.00 85.19 85 ARG A O 1
ATOM 614 N N . ARG A 1 86 ? 7.469 -12.960 1.893 1.00 84.19 86 ARG A N 1
ATOM 615 C CA . ARG A 1 86 ? 8.519 -13.721 1.192 1.00 84.19 86 ARG A CA 1
ATOM 616 C C . ARG A 1 86 ? 8.602 -13.352 -0.286 1.00 84.19 86 ARG A C 1
ATOM 618 O O . ARG A 1 86 ? 9.704 -13.231 -0.806 1.00 84.19 86 ARG A O 1
ATOM 625 N N . ILE A 1 87 ? 7.458 -13.140 -0.937 1.00 82.25 87 ILE A N 1
ATOM 626 C CA . ILE A 1 87 ? 7.377 -12.746 -2.353 1.00 82.25 87 ILE A CA 1
ATOM 627 C C . ILE A 1 87 ? 7.899 -11.316 -2.551 1.00 82.25 87 ILE A C 1
ATOM 629 O O . ILE A 1 87 ? 8.678 -11.045 -3.461 1.00 82.25 87 ILE A O 1
ATOM 633 N N . LEU A 1 88 ? 7.486 -10.402 -1.675 1.00 80.81 88 LEU A N 1
ATOM 634 C CA . LEU A 1 88 ? 7.760 -8.969 -1.791 1.00 80.81 88 LEU A CA 1
ATOM 635 C C . LEU A 1 88 ? 9.124 -8.561 -1.204 1.00 80.81 88 LEU A C 1
ATOM 637 O O . LEU A 1 88 ? 9.537 -7.412 -1.356 1.00 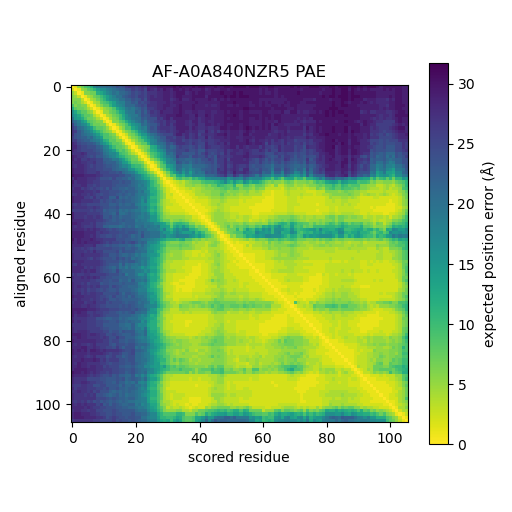80.81 88 LEU A O 1
ATOM 641 N N . GLY A 1 89 ? 9.820 -9.475 -0.517 1.00 81.81 89 GLY A N 1
ATOM 642 C CA . GLY A 1 89 ? 11.051 -9.177 0.223 1.00 81.81 89 GLY A CA 1
ATOM 643 C C . GLY A 1 89 ? 10.820 -8.334 1.486 1.00 81.81 89 GLY A C 1
ATOM 644 O O . GLY A 1 89 ? 11.754 -7.729 2.008 1.00 81.81 89 GLY A O 1
ATOM 645 N N . GLY A 1 90 ? 9.577 -8.267 1.968 1.00 83.81 90 GLY A N 1
ATOM 646 C CA . GLY A 1 90 ? 9.162 -7.481 3.124 1.00 83.81 90 GLY A CA 1
ATOM 647 C C . GLY A 1 90 ? 7.714 -6.998 3.026 1.00 83.81 90 GLY A C 1
ATOM 648 O O . GLY A 1 90 ? 6.975 -7.360 2.119 1.00 83.81 90 GLY A O 1
ATOM 649 N N . ALA A 1 91 ? 7.309 -6.166 3.987 1.00 83.44 91 ALA A N 1
ATOM 650 C CA . ALA A 1 91 ? 5.982 -5.539 4.024 1.00 83.44 91 ALA A CA 1
ATOM 651 C C . ALA A 1 91 ? 6.023 -4.020 3.781 1.00 83.44 91 ALA A C 1
ATOM 653 O O . ALA A 1 91 ? 4.981 -3.382 3.671 1.00 83.44 91 ALA A O 1
ATOM 654 N N . ARG A 1 92 ? 7.222 -3.427 3.722 1.00 90.69 92 ARG A N 1
ATOM 655 C CA . ARG A 1 92 ? 7.417 -1.985 3.546 1.00 90.69 92 ARG A CA 1
ATOM 656 C C . ARG A 1 92 ? 7.778 -1.710 2.098 1.00 90.69 92 ARG A C 1
ATOM 658 O O . ARG A 1 92 ? 8.852 -2.102 1.651 1.00 90.69 92 ARG A O 1
ATOM 665 N N . LEU A 1 93 ? 6.880 -1.049 1.382 1.00 89.69 93 LEU A N 1
ATOM 666 C CA . LEU A 1 93 ? 7.018 -0.767 -0.042 1.00 89.69 93 LEU A CA 1
ATOM 667 C C . LEU A 1 93 ? 6.903 0.727 -0.305 1.00 89.69 93 LEU A C 1
ATOM 669 O O . LEU A 1 93 ? 6.142 1.433 0.352 1.00 89.69 93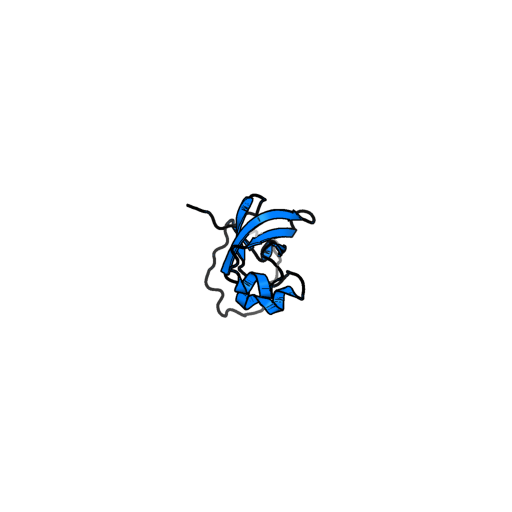 LEU A O 1
ATOM 673 N N . VAL A 1 94 ? 7.649 1.202 -1.298 1.00 90.19 94 VAL A N 1
ATOM 674 C CA . VAL A 1 94 ? 7.475 2.555 -1.828 1.00 90.19 94 VAL A CA 1
ATOM 675 C C . VAL A 1 94 ? 6.474 2.480 -2.969 1.00 90.19 94 VAL A C 1
ATOM 677 O O . VAL A 1 94 ? 6.754 1.867 -3.999 1.00 90.19 94 VAL A O 1
ATOM 680 N N . LEU A 1 95 ? 5.316 3.099 -2.771 1.00 88.62 95 LEU A N 1
ATOM 681 C CA . LEU A 1 95 ? 4.216 3.111 -3.729 1.00 88.62 95 LEU A CA 1
ATOM 682 C C . LEU A 1 95 ? 3.934 4.541 -4.177 1.00 88.62 95 LEU A C 1
ATOM 684 O O . LEU A 1 95 ? 4.138 5.495 -3.420 1.00 88.62 95 LEU A O 1
ATOM 688 N N . HIS A 1 96 ? 3.482 4.699 -5.418 1.00 90.06 96 HIS A N 1
ATOM 689 C CA . HIS A 1 96 ? 2.994 5.991 -5.878 1.00 90.06 96 HIS A CA 1
ATOM 690 C C . HIS A 1 96 ? 1.737 6.360 -5.089 1.00 90.06 96 HIS A C 1
ATOM 692 O O . HIS A 1 96 ? 0.885 5.516 -4.825 1.00 90.06 96 HIS A O 1
ATOM 698 N N . VAL A 1 97 ? 1.593 7.621 -4.706 1.00 87.31 97 VAL A N 1
ATOM 699 C CA . VAL A 1 97 ? 0.454 8.044 -3.885 1.00 87.31 97 VAL A CA 1
ATOM 700 C C . VAL A 1 97 ? -0.877 7.842 -4.615 1.00 87.31 97 VAL A C 1
ATOM 702 O O . VAL A 1 97 ? -1.872 7.467 -4.002 1.00 87.31 97 VAL A O 1
ATOM 705 N N . GLU A 1 98 ? -0.883 7.978 -5.939 1.00 87.38 98 GLU A N 1
ATOM 706 C CA . GLU A 1 98 ? -2.066 7.700 -6.760 1.00 87.38 98 GLU A CA 1
ATOM 707 C C . GLU A 1 98 ? -2.442 6.216 -6.840 1.00 87.38 98 GLU A C 1
ATOM 709 O O . GLU A 1 98 ? -3.569 5.899 -7.227 1.00 87.38 98 GLU A O 1
ATOM 714 N N . ASP A 1 99 ? -1.522 5.312 -6.506 1.00 88.81 99 ASP A N 1
ATOM 715 C CA . ASP A 1 99 ? -1.774 3.870 -6.439 1.00 88.81 99 ASP A CA 1
ATOM 716 C C . ASP A 1 99 ? -2.514 3.484 -5.139 1.00 88.81 99 ASP A C 1
ATOM 718 O O . ASP A 1 99 ? -2.997 2.358 -4.986 1.00 88.81 99 ASP A O 1
ATOM 722 N N . LEU A 1 100 ? -2.663 4.440 -4.215 1.00 87.56 100 LEU A N 1
ATOM 723 C CA . LEU A 1 100 ? -3.253 4.268 -2.895 1.00 87.56 100 LEU A CA 1
ATOM 724 C C . LEU A 1 100 ? -4.592 4.997 -2.776 1.00 87.56 100 LEU A C 1
ATOM 726 O O . LEU A 1 100 ? -4.830 6.041 -3.383 1.00 87.56 100 LEU A O 1
ATOM 730 N N . ARG A 1 101 ? -5.461 4.481 -1.907 1.00 89.00 101 ARG A N 1
ATOM 731 C CA . ARG A 1 101 ? -6.605 5.228 -1.373 1.00 89.00 101 ARG A CA 1
ATOM 732 C C . ARG A 1 101 ? -6.568 5.242 0.139 1.00 89.00 101 ARG A C 1
ATOM 734 O O . ARG A 1 101 ? -6.398 4.194 0.756 1.00 89.00 101 ARG A O 1
ATOM 741 N N . VAL A 1 102 ? -6.786 6.415 0.727 1.00 85.19 102 VAL A N 1
ATOM 742 C CA . VAL A 1 102 ? -6.970 6.547 2.175 1.00 85.19 102 VAL A CA 1
ATOM 743 C C . VAL A 1 102 ? -8.265 5.851 2.572 1.00 85.19 102 VAL A C 1
ATOM 745 O O . VAL A 1 102 ? -9.340 6.144 2.046 1.00 85.19 102 VAL A O 1
ATOM 748 N N . ARG A 1 103 ? -8.160 4.919 3.513 1.00 79.62 103 ARG A N 1
ATOM 749 C CA . ARG A 1 103 ? -9.303 4.270 4.136 1.00 79.62 103 ARG A CA 1
ATOM 750 C C . ARG A 1 103 ? -9.645 5.080 5.379 1.00 79.62 103 ARG A C 1
ATOM 752 O O . ARG A 1 103 ? -8.921 5.012 6.369 1.00 79.62 103 ARG A O 1
ATOM 759 N N . LYS A 1 104 ? -10.736 5.852 5.335 1.00 63.81 104 LYS A N 1
ATOM 760 C CA . LYS A 1 104 ? -11.292 6.450 6.555 1.00 63.81 104 LYS A CA 1
ATOM 761 C C . LYS A 1 104 ? -11.685 5.296 7.475 1.00 63.81 104 LYS A C 1
ATOM 763 O O . LYS A 1 104 ? -12.555 4.501 7.124 1.00 63.81 104 LYS A O 1
ATOM 768 N N . LEU A 1 105 ? -10.964 5.142 8.580 1.00 52.12 105 LEU A N 1
ATOM 769 C CA . LEU A 1 105 ? -11.392 4.247 9.645 1.00 52.12 105 LEU A CA 1
ATOM 770 C C . LEU A 1 105 ? -12.622 4.897 10.308 1.00 52.12 105 LEU A C 1
ATOM 772 O O . LEU A 1 105 ? -12.615 6.123 10.448 1.00 52.12 105 LEU A O 1
ATOM 776 N N . PRO A 1 106 ? -13.681 4.124 10.601 1.00 50.66 106 PRO A N 1
ATOM 777 C CA . PRO A 1 106 ? -14.828 4.618 11.356 1.00 50.66 106 PRO A CA 1
ATOM 778 C C . PRO A 1 106 ? -14.431 5.061 12.768 1.00 50.66 106 PRO A C 1
ATOM 780 O O . PRO A 1 106 ? -13.412 4.544 13.287 1.00 50.66 106 PRO A O 1
#

Radius of gyration: 20.51 Å; Cα contacts (8 Å, |Δi|>4): 155; chains: 1; bounding box: 44×63×46 Å

pLDDT: mean 71.71, std 20.96, range [31.3, 93.75]

Organism: NCBI:txid1073253